Protein AF-A0A091BZ25-F1 (afdb_monomer_lite)

Structure (mmCIF, N/CA/C/O backbone):
data_AF-A0A091BZ25-F1
#
_entry.id   AF-A0A091BZ25-F1
#
loop_
_atom_site.group_PDB
_atom_site.id
_atom_site.type_symbol
_atom_site.label_atom_id
_atom_site.label_alt_id
_atom_site.label_comp_id
_atom_site.label_asym_id
_atom_site.label_entity_id
_atom_site.label_seq_id
_atom_site.pdbx_PDB_ins_code
_atom_site.Cartn_x
_atom_site.Cartn_y
_atom_site.Cartn_z
_atom_site.occupancy
_atom_site.B_iso_or_equiv
_atom_site.auth_seq_id
_atom_site.auth_comp_id
_atom_site.auth_asym_id
_atom_site.auth_atom_id
_atom_site.pdbx_PDB_model_num
ATOM 1 N N . MET A 1 1 ? 9.088 11.949 11.177 1.00 44.03 1 MET A N 1
ATOM 2 C CA . MET A 1 1 ? 9.137 11.345 9.825 1.00 44.03 1 MET A CA 1
ATOM 3 C C . MET A 1 1 ? 8.224 12.152 8.908 1.00 44.03 1 MET A C 1
ATOM 5 O O . MET A 1 1 ? 7.167 12.564 9.368 1.00 44.03 1 MET A O 1
ATOM 9 N N . ARG A 1 2 ? 8.632 12.471 7.672 1.00 46.59 2 ARG A N 1
ATOM 10 C CA . ARG A 1 2 ? 7.841 13.306 6.746 1.00 46.59 2 ARG A CA 1
ATOM 11 C C . ARG A 1 2 ? 7.291 12.409 5.635 1.00 46.59 2 ARG A C 1
ATOM 13 O O . ARG A 1 2 ? 8.036 12.043 4.733 1.00 46.59 2 ARG A O 1
ATOM 20 N N . HIS A 1 3 ? 6.020 12.027 5.727 1.00 51.25 3 HIS A N 1
ATOM 21 C CA . HIS A 1 3 ? 5.368 11.186 4.720 1.00 51.25 3 HIS A CA 1
ATOM 22 C C . HIS A 1 3 ? 5.153 11.975 3.414 1.00 51.25 3 HIS A C 1
ATOM 24 O O . HIS A 1 3 ? 4.978 13.197 3.422 1.00 51.25 3 HIS A O 1
ATOM 30 N N . GLY A 1 4 ? 5.257 11.293 2.272 1.00 52.56 4 GLY A N 1
ATOM 31 C CA . GLY A 1 4 ? 4.947 11.870 0.958 1.00 52.56 4 GLY A CA 1
ATOM 32 C C . GLY A 1 4 ? 3.439 11.993 0.741 1.00 52.56 4 GLY A C 1
ATOM 33 O O . GLY A 1 4 ? 2.688 11.397 1.505 1.00 52.56 4 GLY A O 1
ATOM 34 N N . PRO A 1 5 ? 2.985 12.742 -0.282 1.00 55.91 5 PRO A N 1
ATOM 35 C CA . PRO A 1 5 ? 1.569 12.753 -0.635 1.00 55.91 5 PRO A CA 1
ATOM 36 C C . PRO A 1 5 ? 1.104 11.315 -0.927 1.00 55.91 5 PRO A C 1
ATOM 38 O O . PRO A 1 5 ? 1.841 10.599 -1.620 1.00 55.91 5 PRO A O 1
ATOM 41 N N . PRO A 1 6 ? -0.055 10.886 -0.395 1.00 59.34 6 PRO A N 1
ATOM 42 C CA . PRO A 1 6 ? -0.607 9.578 -0.709 1.00 59.34 6 PRO A CA 1
ATOM 43 C C . PRO A 1 6 ? -0.942 9.530 -2.198 1.00 59.34 6 PRO A C 1
ATOM 45 O O . PRO A 1 6 ? -1.378 10.531 -2.774 1.00 59.34 6 PRO A O 1
ATOM 48 N N . SER A 1 7 ? -0.688 8.394 -2.836 1.00 70.44 7 SER A N 1
ATOM 49 C CA . SER A 1 7 ? -1.038 8.204 -4.247 1.00 70.44 7 SER A CA 1
ATOM 50 C C . SER A 1 7 ? -2.333 7.433 -4.445 1.00 70.44 7 SER A C 1
ATOM 52 O O . SER A 1 7 ? -3.080 7.779 -5.355 1.00 70.44 7 SER A O 1
ATOM 54 N N . GLY A 1 8 ? -2.598 6.456 -3.579 1.00 85.75 8 GLY A N 1
ATOM 55 C CA . GLY A 1 8 ? -3.799 5.632 -3.560 1.00 85.75 8 GLY A CA 1
ATOM 56 C C . GLY A 1 8 ? -4.086 5.164 -2.138 1.00 85.75 8 GLY A C 1
ATOM 57 O O . GLY A 1 8 ? -3.172 5.111 -1.306 1.00 85.75 8 GLY A O 1
ATOM 58 N N . ALA A 1 9 ? -5.357 4.906 -1.850 1.00 92.69 9 ALA A N 1
ATOM 59 C CA . ALA A 1 9 ? -5.797 4.368 -0.575 1.00 92.69 9 ALA A CA 1
ATOM 60 C C . ALA A 1 9 ? -7.048 3.510 -0.768 1.00 92.69 9 ALA A C 1
ATOM 62 O O . ALA A 1 9 ? -7.931 3.890 -1.538 1.00 92.69 9 ALA A O 1
ATOM 63 N N . THR A 1 10 ? -7.126 2.402 -0.040 1.00 95.00 10 THR A N 1
ATOM 64 C CA . THR A 1 10 ? -8.264 1.480 -0.055 1.00 95.00 10 THR A CA 1
ATOM 65 C C . THR A 1 10 ? -8.705 1.184 1.369 1.00 95.00 10 THR A C 1
ATOM 67 O O . THR A 1 10 ? -7.875 0.995 2.252 1.00 95.00 10 THR A O 1
ATOM 70 N N . TYR A 1 11 ? -10.017 1.179 1.588 1.00 95.12 11 TYR A N 1
ATOM 71 C CA . TYR A 1 11 ? -10.638 0.819 2.859 1.00 95.12 11 TYR A CA 1
ATOM 72 C C . TYR A 1 11 ? -11.165 -0.614 2.788 1.00 95.12 11 TYR A C 1
ATOM 74 O O . TYR A 1 11 ? -11.817 -0.965 1.803 1.00 95.12 11 TYR A O 1
ATOM 82 N N . HIS A 1 12 ? -10.901 -1.406 3.823 1.00 95.31 12 HIS A N 1
ATOM 83 C CA . HIS A 1 12 ? -11.396 -2.769 3.976 1.00 95.31 12 HIS A CA 1
ATOM 84 C C . HIS A 1 12 ? -11.367 -3.146 5.463 1.00 95.31 12 HIS A C 1
ATOM 86 O O . HIS A 1 12 ? -10.385 -2.842 6.130 1.00 95.31 12 HIS A O 1
ATOM 92 N N . ASP A 1 13 ? -12.452 -3.737 5.970 1.00 93.44 13 ASP A N 1
ATOM 93 C CA . ASP A 1 13 ? -12.585 -4.246 7.345 1.00 93.44 13 ASP A CA 1
ATOM 94 C C . ASP A 1 13 ? -12.028 -3.318 8.437 1.00 93.44 13 ASP A C 1
ATOM 96 O O . ASP A 1 13 ? -11.171 -3.688 9.225 1.00 93.44 13 ASP A O 1
ATOM 100 N N . GLU A 1 14 ? -12.509 -2.068 8.460 1.00 95.12 14 GLU A N 1
ATOM 101 C CA . GLU A 1 14 ? -12.110 -1.040 9.445 1.00 95.12 14 GLU A CA 1
ATOM 102 C C . GLU A 1 14 ? -10.641 -0.588 9.373 1.00 95.12 14 GLU A C 1
ATOM 104 O O . GLU A 1 14 ? -10.255 0.364 10.053 1.00 95.12 14 GLU A O 1
ATOM 109 N N . SER A 1 15 ? -9.877 -1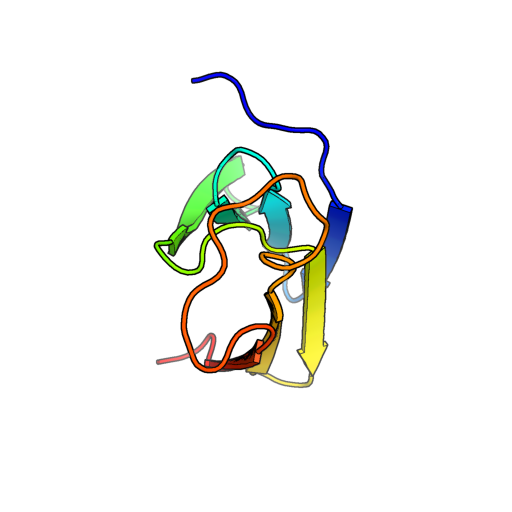.136 8.431 1.00 96.12 15 SER A N 1
ATOM 110 C CA . SER A 1 15 ? -8.537 -0.698 8.074 1.00 96.12 15 SER A CA 1
ATOM 111 C C . SER A 1 15 ? -8.539 0.192 6.828 1.00 96.12 15 SER A C 1
ATOM 113 O O . SER A 1 15 ? -9.251 -0.025 5.842 1.00 96.12 15 SER A O 1
ATOM 115 N N . LEU A 1 16 ? -7.697 1.225 6.845 1.00 96.12 16 LEU A N 1
ATOM 116 C CA . LEU A 1 16 ? -7.361 2.022 5.667 1.00 96.12 16 LEU A CA 1
ATOM 117 C C . LEU A 1 16 ? -5.913 1.741 5.254 1.00 96.12 16 LEU A C 1
ATOM 119 O O . LEU A 1 16 ? -4.971 2.097 5.958 1.00 96.12 16 LEU A O 1
ATOM 123 N N . TYR A 1 17 ? -5.736 1.170 4.067 1.00 95.31 17 TYR A N 1
ATOM 124 C CA . TYR A 1 17 ? -4.439 0.893 3.458 1.00 95.31 17 TYR A CA 1
ATOM 125 C C . TYR A 1 17 ? -4.035 2.059 2.563 1.00 95.31 17 TYR A C 1
ATOM 127 O O . TYR A 1 17 ? -4.776 2.429 1.656 1.00 95.31 17 TYR A O 1
ATOM 135 N N . VAL A 1 18 ? -2.871 2.661 2.802 1.00 94.44 18 VAL A N 1
ATOM 136 C CA . VAL A 1 18 ? -2.425 3.880 2.112 1.00 94.44 18 VAL A CA 1
ATOM 137 C C . VAL A 1 18 ? -1.049 3.684 1.488 1.00 94.44 18 VAL A C 1
ATOM 139 O O . VAL A 1 18 ? -0.064 3.414 2.178 1.00 94.44 18 VAL A O 1
ATOM 142 N N . ALA A 1 19 ? -0.952 3.922 0.179 1.00 92.62 19 ALA A N 1
ATOM 143 C CA . ALA A 1 19 ? 0.314 3.965 -0.543 1.00 92.62 19 ALA A CA 1
ATOM 144 C C . ALA A 1 19 ? 1.080 5.267 -0.241 1.00 92.62 19 ALA A C 1
ATOM 146 O O . ALA A 1 19 ? 0.706 6.362 -0.682 1.00 92.62 19 ALA A O 1
ATOM 147 N N . ALA A 1 20 ? 2.194 5.162 0.487 1.00 83.38 20 ALA A N 1
ATOM 148 C CA . ALA A 1 20 ? 3.036 6.298 0.844 1.00 83.38 20 ALA A CA 1
ATOM 149 C C . ALA A 1 20 ? 4.208 6.464 -0.143 1.00 83.38 20 ALA A C 1
ATOM 151 O O . ALA A 1 20 ? 5.293 5.916 0.054 1.00 83.38 20 ALA A O 1
ATOM 152 N N . LEU A 1 21 ? 4.049 7.314 -1.168 1.00 66.88 21 LEU A N 1
ATOM 153 C CA . LEU A 1 21 ? 5.039 7.492 -2.251 1.00 66.88 21 LEU A CA 1
ATOM 154 C C . LEU A 1 21 ? 6.476 7.803 -1.800 1.00 66.88 21 LEU A C 1
ATOM 156 O O . LEU A 1 21 ? 7.426 7.345 -2.427 1.00 66.88 21 LEU A O 1
ATOM 160 N N . ARG A 1 22 ? 6.653 8.657 -0.781 1.00 66.94 22 ARG A N 1
ATOM 161 C CA . ARG A 1 22 ? 7.993 8.958 -0.222 1.00 66.94 22 ARG A CA 1
ATOM 162 C C . ARG A 1 22 ? 8.368 8.054 0.948 1.00 66.94 22 ARG A C 1
ATOM 164 O O . ARG A 1 22 ? 9.540 8.017 1.298 1.00 66.94 22 ARG A O 1
ATOM 171 N N . GLY A 1 23 ? 7.383 7.406 1.570 1.00 64.69 23 GLY A N 1
ATOM 172 C CA . GLY A 1 23 ? 7.616 6.440 2.644 1.00 64.69 23 GLY A CA 1
ATOM 173 C C . GLY A 1 23 ? 8.092 5.092 2.110 1.00 64.69 23 GLY A C 1
ATOM 174 O O . GLY A 1 23 ? 8.660 4.318 2.865 1.00 64.69 23 GLY A O 1
ATOM 175 N N . SER A 1 24 ? 7.901 4.848 0.810 1.00 83.12 24 SER A N 1
ATOM 176 C CA . SER A 1 24 ? 8.190 3.580 0.146 1.00 83.12 24 SER A CA 1
ATOM 177 C C . SER A 1 24 ? 7.524 2.390 0.839 1.00 83.12 24 SER A C 1
ATOM 179 O O . SER A 1 24 ? 8.146 1.348 1.047 1.00 83.12 24 SER A O 1
ATOM 181 N N . ALA A 1 25 ? 6.275 2.601 1.258 1.00 91.69 25 ALA A N 1
ATOM 182 C CA . ALA A 1 25 ? 5.556 1.700 2.140 1.00 91.69 25 ALA A CA 1
ATOM 183 C C . ALA A 1 25 ? 4.050 1.716 1.866 1.00 91.69 25 ALA A C 1
ATOM 185 O O . ALA A 1 25 ? 3.507 2.725 1.396 1.00 91.69 25 ALA A O 1
ATOM 186 N N . VAL A 1 26 ? 3.395 0.606 2.207 1.00 94.31 26 VAL A N 1
ATOM 187 C CA . VAL A 1 26 ? 1.954 0.568 2.465 1.00 94.31 26 VAL A CA 1
ATOM 188 C C . VAL A 1 26 ? 1.767 0.722 3.967 1.00 94.31 26 VAL A C 1
ATOM 190 O O . VAL A 1 26 ? 2.320 -0.054 4.749 1.00 94.31 26 VAL A O 1
ATOM 193 N N . LEU A 1 27 ? 1.025 1.751 4.360 1.00 94.31 27 LEU A N 1
ATOM 194 C CA . LEU A 1 27 ? 0.620 1.961 5.744 1.00 94.31 27 LEU A CA 1
ATOM 195 C C . LEU A 1 27 ? -0.778 1.395 5.942 1.00 94.31 27 LEU A C 1
ATOM 197 O O . LEU A 1 27 ? -1.636 1.614 5.092 1.00 94.31 27 LEU A O 1
ATOM 201 N N . GLU A 1 28 ? -1.001 0.733 7.063 1.00 95.44 28 GLU A N 1
ATOM 202 C CA . GLU A 1 28 ? -2.327 0.360 7.535 1.00 95.44 28 GLU A CA 1
ATOM 203 C C . GLU A 1 28 ? -2.703 1.282 8.690 1.00 95.44 28 GLU A C 1
ATOM 205 O O . GLU A 1 28 ? -1.920 1.473 9.624 1.00 95.44 28 GLU A O 1
ATOM 210 N N . PHE A 1 29 ? -3.881 1.883 8.587 1.00 95.69 29 PHE A N 1
ATOM 211 C CA . PHE A 1 29 ? -4.506 2.645 9.653 1.00 95.69 29 PHE A CA 1
ATOM 212 C C . PHE A 1 29 ? -5.672 1.820 10.181 1.00 95.69 29 PHE A C 1
ATOM 214 O O . PHE A 1 29 ? -6.684 1.706 9.491 1.00 95.69 29 PHE A O 1
ATOM 221 N N . ASP A 1 30 ? -5.526 1.294 11.389 1.00 96.00 30 ASP A N 1
ATOM 222 C CA . ASP A 1 30 ? -6.628 0.702 12.136 1.00 96.00 30 ASP A CA 1
ATOM 223 C C . ASP A 1 30 ? -7.507 1.851 12.644 1.00 96.00 30 ASP A C 1
ATOM 225 O O . ASP A 1 30 ? -7.095 2.654 13.495 1.00 96.00 30 ASP A O 1
ATOM 229 N N . LEU A 1 31 ? -8.701 1.987 12.064 1.00 95.19 31 LEU A N 1
ATOM 230 C CA . LEU A 1 31 ? -9.611 3.082 12.393 1.00 95.19 31 LEU A CA 1
ATOM 231 C C . LEU A 1 31 ? -10.389 2.831 13.689 1.00 95.19 31 LEU A C 1
ATOM 233 O O . LEU A 1 31 ? -10.906 3.791 14.265 1.00 95.19 31 LEU A O 1
ATOM 237 N N . GLU A 1 32 ? -10.459 1.584 14.155 1.00 96.00 32 GLU A N 1
ATOM 238 C CA . GLU A 1 32 ? -11.094 1.229 15.422 1.00 96.00 32 GLU A CA 1
ATOM 239 C C . GLU A 1 32 ? -10.187 1.643 16.589 1.00 96.00 32 GLU A C 1
ATOM 241 O O . GLU A 1 32 ? -10.586 2.412 17.472 1.00 96.00 32 GLU A O 1
ATOM 246 N N . ASN A 1 33 ? -8.924 1.215 16.545 1.00 96.56 33 ASN A N 1
ATOM 247 C CA . ASN A 1 33 ? -7.949 1.437 17.611 1.00 96.56 33 ASN A CA 1
ATOM 248 C C . ASN A 1 33 ? -7.171 2.757 17.462 1.00 96.56 33 ASN A C 1
ATOM 250 O O . ASN A 1 33 ? -6.485 3.183 18.392 1.00 96.56 33 ASN A O 1
ATOM 254 N N . ASN A 1 34 ? -7.332 3.464 16.335 1.00 94.25 34 ASN A N 1
ATOM 255 C CA . ASN A 1 34 ? -6.554 4.654 15.965 1.00 94.25 34 ASN A CA 1
ATOM 256 C C . ASN A 1 34 ? -5.039 4.388 15.938 1.00 94.25 34 ASN A C 1
ATOM 258 O O . ASN A 1 34 ? -4.231 5.241 16.325 1.00 94.25 34 ASN A O 1
ATOM 262 N N . GLU A 1 35 ? -4.654 3.206 15.465 1.00 95.81 35 GLU A N 1
ATOM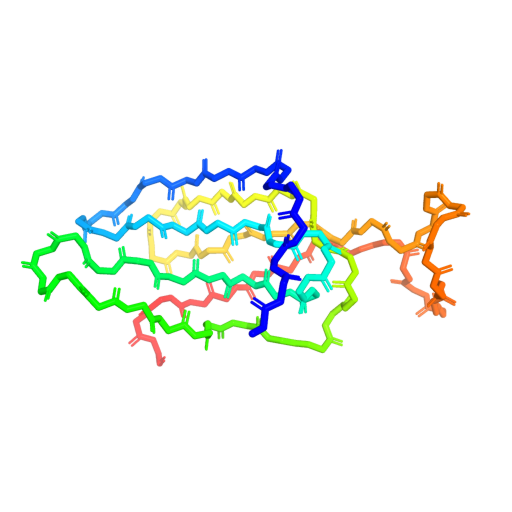 263 C CA . GLU A 1 35 ? -3.262 2.786 15.340 1.00 95.81 35 GLU A CA 1
ATOM 264 C C . GLU A 1 35 ? -2.792 2.852 13.887 1.00 95.81 35 GLU A C 1
ATOM 266 O O . GLU A 1 35 ? -3.576 2.790 12.941 1.00 95.81 35 GLU A O 1
ATOM 271 N N . VAL A 1 36 ? -1.484 3.033 13.700 1.00 94.81 36 VAL A N 1
ATOM 272 C CA . VAL A 1 36 ? -0.871 3.071 12.370 1.00 94.81 36 VAL A CA 1
ATOM 273 C C . VAL A 1 36 ? 0.348 2.178 12.361 1.00 94.81 36 VAL A C 1
ATOM 275 O O . VAL A 1 36 ? 1.272 2.382 13.154 1.00 94.81 36 VAL A O 1
ATOM 278 N N . GLN A 1 37 ? 0.390 1.253 11.410 1.00 93.75 37 GLN A N 1
ATOM 279 C CA . GLN A 1 37 ? 1.528 0.369 11.210 1.00 93.75 37 GLN A CA 1
ATOM 280 C C . GLN A 1 37 ? 2.022 0.368 9.764 1.00 93.75 37 GLN A C 1
ATOM 282 O O . GLN A 1 37 ? 1.327 0.752 8.824 1.00 93.75 37 GLN A O 1
ATOM 287 N N . THR A 1 38 ? 3.282 -0.026 9.588 1.00 93.75 38 THR A N 1
ATOM 288 C CA . THR A 1 38 ? 3.845 -0.294 8.262 1.00 93.75 38 THR A CA 1
ATOM 289 C C . THR A 1 38 ? 3.576 -1.749 7.926 1.00 93.75 38 THR A C 1
ATOM 291 O O . THR A 1 38 ? 4.197 -2.625 8.518 1.00 93.75 38 THR A O 1
ATOM 294 N N . LEU A 1 39 ? 2.666 -1.986 6.986 1.00 93.94 39 LEU A N 1
ATOM 295 C CA . LEU A 1 39 ? 2.299 -3.333 6.555 1.00 93.94 39 LEU A CA 1
ATOM 296 C C . LEU A 1 39 ? 3.328 -3.901 5.573 1.00 93.94 39 LEU A C 1
ATOM 298 O O . LEU A 1 39 ? 3.707 -5.064 5.641 1.00 93.94 39 LEU A O 1
ATOM 302 N N . VAL A 1 40 ? 3.815 -3.052 4.663 1.00 92.69 40 VAL A N 1
ATOM 303 C CA . VAL A 1 40 ? 4.813 -3.422 3.657 1.00 92.69 40 VAL A CA 1
ATOM 304 C C . VAL A 1 40 ? 5.839 -2.309 3.505 1.00 92.69 40 VAL A C 1
ATOM 306 O O . VAL A 1 40 ? 5.472 -1.138 3.407 1.00 92.69 40 VAL A O 1
ATOM 309 N N . SER A 1 41 ? 7.115 -2.676 3.401 1.00 91.44 41 SER A N 1
ATOM 310 C CA . SER A 1 41 ? 8.234 -1.783 3.079 1.00 91.44 41 SER A CA 1
ATOM 311 C C . SER A 1 41 ? 9.122 -2.367 1.974 1.00 91.44 41 SER A C 1
ATOM 313 O O . SER A 1 41 ? 8.917 -3.482 1.509 1.00 91.44 41 SER A O 1
ATOM 315 N N . ASP A 1 42 ? 10.120 -1.597 1.534 1.00 88.75 42 ASP A N 1
ATOM 316 C CA . ASP A 1 42 ? 11.231 -2.057 0.677 1.00 88.75 42 ASP A CA 1
ATOM 317 C C . ASP A 1 42 ? 10.908 -2.368 -0.798 1.00 88.75 42 ASP A C 1
ATOM 319 O O . ASP A 1 42 ? 11.788 -2.790 -1.556 1.00 88.75 42 ASP A O 1
ATOM 323 N N . PHE A 1 43 ? 9.701 -2.031 -1.259 1.00 90.19 43 PHE A N 1
ATOM 324 C CA . PHE A 1 43 ? 9.315 -2.069 -2.681 1.00 90.19 43 PHE A CA 1
ATOM 325 C C . PHE A 1 43 ? 9.597 -0.762 -3.443 1.00 90.19 43 PHE A C 1
ATOM 327 O O . PHE A 1 43 ? 9.360 -0.672 -4.648 1.00 90.19 43 PHE A O 1
ATOM 334 N N . GLY A 1 44 ? 10.123 0.259 -2.761 1.00 89.25 44 GLY A N 1
ATOM 335 C CA . GLY A 1 44 ? 10.304 1.590 -3.338 1.00 89.25 44 GLY A CA 1
ATOM 336 C C . GLY A 1 44 ? 8.975 2.337 -3.452 1.00 89.25 44 GLY A C 1
ATOM 337 O O . GLY A 1 44 ? 8.139 2.269 -2.560 1.00 89.25 44 GLY A O 1
ATOM 338 N N . ARG A 1 45 ? 8.780 3.094 -4.529 1.00 91.19 45 ARG A N 1
ATOM 339 C CA . ARG A 1 45 ? 7.602 3.942 -4.747 1.00 91.19 45 ARG A CA 1
ATOM 340 C C . ARG A 1 45 ? 6.380 3.055 -4.979 1.00 91.19 45 ARG A C 1
ATOM 342 O O . ARG A 1 45 ? 6.344 2.327 -5.961 1.00 91.19 45 ARG A O 1
ATOM 349 N N . ILE A 1 46 ? 5.373 3.158 -4.117 1.00 91.00 46 ILE A N 1
ATOM 350 C CA . ILE A 1 46 ? 4.088 2.459 -4.267 1.00 91.00 46 ILE A CA 1
ATOM 351 C C . ILE A 1 46 ? 3.043 3.467 -4.722 1.00 91.00 46 ILE A C 1
ATOM 353 O O . ILE A 1 46 ? 2.982 4.566 -4.170 1.00 91.00 46 ILE A O 1
ATOM 357 N N . ARG A 1 47 ? 2.265 3.119 -5.752 1.00 90.56 47 ARG A N 1
ATOM 358 C CA . ARG A 1 47 ? 1.345 4.047 -6.419 1.00 90.56 47 ARG A CA 1
ATOM 359 C C . ARG A 1 47 ? -0.112 3.832 -6.051 1.00 90.56 47 ARG A C 1
ATOM 361 O O . ARG A 1 47 ? -0.814 4.822 -5.885 1.00 90.56 47 ARG A O 1
ATOM 368 N N . ASP A 1 48 ? -0.566 2.602 -5.933 1.00 92.06 48 ASP A N 1
ATOM 369 C CA . ASP A 1 48 ? -1.969 2.335 -5.641 1.00 92.06 48 ASP A CA 1
ATOM 370 C C . ASP A 1 48 ? -2.113 1.028 -4.874 1.00 92.06 48 ASP A C 1
ATOM 372 O O . ASP A 1 48 ? -1.203 0.194 -4.912 1.00 92.06 48 ASP A O 1
ATOM 376 N N . THR A 1 49 ? -3.238 0.886 -4.185 1.00 95.12 49 THR A N 1
ATOM 377 C CA . THR A 1 49 ? -3.597 -0.269 -3.355 1.00 95.12 49 THR A CA 1
ATOM 378 C C . THR A 1 49 ? -5.027 -0.682 -3.660 1.00 95.12 49 THR A C 1
ATOM 380 O O . THR A 1 49 ? -5.892 0.181 -3.783 1.00 95.12 49 THR A O 1
ATOM 383 N N . TYR A 1 50 ? -5.308 -1.975 -3.707 1.00 96.06 50 TYR A N 1
ATOM 384 C CA . TYR A 1 50 ? -6.640 -2.531 -3.928 1.00 96.06 50 TYR A CA 1
ATOM 385 C C . TYR A 1 50 ? -6.804 -3.792 -3.086 1.00 96.06 50 TYR A C 1
ATOM 387 O O . TYR A 1 50 ? -5.845 -4.541 -2.953 1.00 96.06 50 TYR A O 1
ATOM 395 N N . VAL A 1 51 ? -7.987 -4.021 -2.525 1.00 96.44 51 VAL A N 1
ATOM 396 C CA . VAL A 1 51 ? -8.280 -5.222 -1.734 1.00 96.44 51 VAL A CA 1
ATOM 397 C C . VAL A 1 51 ? -9.411 -5.986 -2.411 1.00 96.44 51 VAL A C 1
ATOM 399 O O . VAL A 1 51 ? -10.413 -5.384 -2.805 1.00 96.44 51 VAL A O 1
ATOM 402 N N . GLU A 1 52 ? -9.229 -7.295 -2.549 1.00 95.31 52 GLU A N 1
ATOM 403 C CA . GLU A 1 52 ? -10.245 -8.251 -2.989 1.00 95.31 52 GLU A CA 1
ATOM 404 C C . GLU A 1 52 ? -10.179 -9.462 -2.059 1.00 95.31 52 GLU A C 1
ATOM 406 O O . GLU A 1 52 ? -9.109 -10.046 -1.891 1.00 95.31 52 GLU A O 1
ATOM 411 N N . ASP A 1 53 ? -11.308 -9.797 -1.430 1.00 93.62 53 ASP A N 1
ATOM 412 C CA . ASP A 1 53 ? -11.363 -10.735 -0.304 1.00 93.62 53 ASP A CA 1
ATOM 413 C C . ASP A 1 53 ? -10.291 -10.385 0.753 1.00 93.62 53 ASP A C 1
ATOM 415 O O . ASP A 1 53 ? -10.201 -9.229 1.158 1.00 93.62 53 ASP A O 1
ATOM 419 N N . ASP A 1 54 ? -9.458 -11.347 1.151 1.00 94.44 54 ASP A N 1
ATOM 420 C CA . ASP A 1 54 ? -8.368 -11.171 2.120 1.00 94.44 54 ASP A CA 1
ATOM 421 C C . ASP A 1 54 ? -7.024 -10.815 1.456 1.00 94.44 54 ASP A C 1
ATOM 423 O O . ASP A 1 54 ? -5.961 -10.953 2.064 1.00 94.44 54 ASP A O 1
ATOM 427 N N . ASP A 1 55 ? -7.018 -10.420 0.181 1.00 96.62 55 ASP A N 1
ATOM 428 C CA . ASP A 1 55 ? -5.796 -10.131 -0.561 1.00 96.62 55 ASP A CA 1
ATOM 429 C C . ASP A 1 55 ? -5.631 -8.633 -0.824 1.00 96.62 55 ASP A C 1
ATOM 431 O O . ASP A 1 55 ? -6.408 -8.002 -1.545 1.00 96.62 55 ASP A O 1
ATOM 435 N N . LEU A 1 56 ? -4.539 -8.069 -0.307 1.00 96.56 56 LEU A N 1
ATOM 436 C CA . LEU A 1 56 ? -4.098 -6.727 -0.653 1.00 96.56 56 LEU A CA 1
ATOM 437 C C . LEU A 1 56 ? -3.168 -6.777 -1.864 1.00 96.56 56 LEU A C 1
ATOM 439 O O . LEU A 1 56 ? -2.076 -7.351 -1.847 1.00 96.56 56 LEU A O 1
ATOM 443 N N . TYR A 1 57 ? -3.578 -6.071 -2.903 1.00 96.88 57 TYR A N 1
ATOM 444 C CA . TYR A 1 57 ? -2.808 -5.795 -4.098 1.00 96.88 57 TYR A CA 1
ATOM 445 C C . TYR A 1 57 ? -2.220 -4.392 -4.036 1.00 96.88 57 TYR A C 1
ATOM 447 O O . TYR A 1 57 ? -2.890 -3.436 -3.647 1.00 96.88 57 TYR A O 1
ATOM 455 N N . PHE A 1 58 ? -0.984 -4.231 -4.495 1.00 95.19 58 PHE A N 1
ATOM 456 C CA . PHE A 1 58 ? -0.413 -2.910 -4.732 1.00 95.19 58 PHE A CA 1
ATOM 457 C C . PHE A 1 58 ? 0.524 -2.901 -5.934 1.00 95.19 58 PHE A C 1
ATOM 459 O O . PHE A 1 58 ? 1.105 -3.921 -6.309 1.00 95.19 58 PHE A O 1
ATOM 466 N N . ILE A 1 59 ? 0.681 -1.723 -6.537 1.00 94.00 59 ILE A N 1
ATOM 467 C CA . ILE A 1 59 ? 1.577 -1.517 -7.679 1.00 94.00 59 ILE A CA 1
ATOM 468 C C . ILE A 1 59 ? 2.772 -0.636 -7.313 1.00 94.00 59 ILE A C 1
ATOM 470 O O . ILE A 1 59 ? 2.620 0.402 -6.657 1.00 94.00 59 ILE A O 1
ATOM 474 N N . THR A 1 60 ? 3.965 -1.024 -7.764 1.00 93.00 60 THR A N 1
ATOM 475 C CA . THR A 1 60 ? 5.157 -0.169 -7.685 1.00 93.00 60 THR A CA 1
ATOM 476 C C . THR A 1 60 ? 5.185 0.849 -8.831 1.00 93.00 60 THR A C 1
ATOM 478 O O . THR A 1 60 ? 4.454 0.739 -9.815 1.00 93.00 60 THR A O 1
ATOM 481 N N . ASN A 1 61 ? 5.963 1.917 -8.665 1.00 91.00 61 ASN A N 1
ATOM 482 C CA . ASN A 1 61 ? 6.093 3.019 -9.620 1.00 91.00 61 ASN A CA 1
ATOM 483 C C . ASN A 1 61 ? 7.503 3.624 -9.555 1.00 91.00 61 ASN A C 1
ATOM 485 O O . AS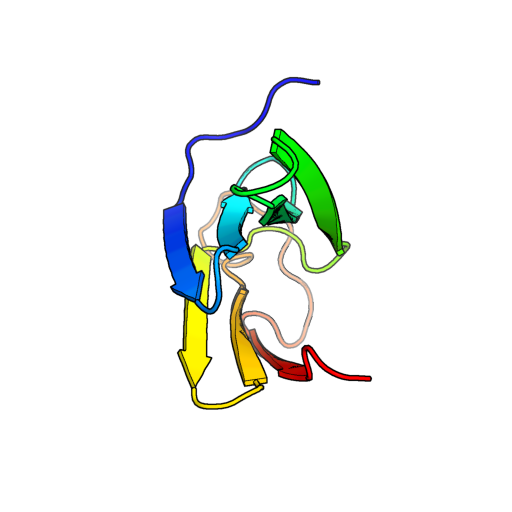N A 1 61 ? 7.698 4.832 -9.408 1.00 91.00 61 ASN A O 1
ATOM 489 N N . ASN A 1 62 ? 8.499 2.744 -9.577 1.00 91.44 62 ASN A N 1
ATOM 490 C CA . ASN A 1 62 ? 9.918 3.052 -9.480 1.00 91.44 62 ASN A CA 1
ATOM 491 C C . ASN A 1 62 ? 10.488 3.604 -10.796 1.00 91.44 62 ASN A C 1
ATOM 493 O O . ASN A 1 62 ? 11.481 4.336 -10.760 1.00 91.44 62 ASN A O 1
ATOM 497 N N . LEU A 1 63 ? 9.853 3.304 -11.936 1.00 90.75 63 LEU A N 1
ATOM 498 C CA . LEU A 1 63 ? 10.276 3.746 -13.273 1.00 90.75 63 LEU A CA 1
ATOM 499 C C . LEU A 1 63 ? 9.684 5.099 -13.716 1.00 90.75 63 LEU A C 1
ATOM 501 O O . LEU A 1 63 ? 9.856 5.509 -14.862 1.00 90.75 63 LEU A O 1
ATOM 505 N N . ASP A 1 64 ? 9.046 5.848 -12.812 1.00 86.81 64 ASP A N 1
ATOM 506 C CA . ASP A 1 64 ? 8.397 7.139 -13.106 1.00 86.81 64 ASP A CA 1
ATOM 507 C C . ASP A 1 64 ? 9.357 8.341 -13.234 1.00 86.81 64 ASP A C 1
ATOM 509 O O . ASP A 1 64 ? 8.932 9.500 -13.270 1.00 86.81 64 ASP A O 1
ATOM 513 N N . GLY A 1 65 ? 10.666 8.078 -13.266 1.00 85.12 65 GLY A N 1
ATOM 514 C CA . GLY A 1 65 ? 11.719 9.093 -13.335 1.00 85.12 65 GLY A CA 1
ATOM 515 C C . GLY A 1 65 ? 12.004 9.807 -12.009 1.00 85.12 65 GLY A C 1
ATOM 516 O O . GLY A 1 65 ? 12.796 10.750 -11.988 1.00 85.12 65 GLY A O 1
ATOM 517 N N . ARG A 1 66 ? 11.376 9.392 -10.899 1.00 82.81 66 ARG A N 1
ATOM 518 C CA . ARG A 1 66 ? 11.604 9.948 -9.551 1.00 82.81 66 ARG A CA 1
ATOM 519 C C . ARG A 1 66 ? 12.114 8.910 -8.549 1.00 82.81 66 ARG A C 1
ATOM 521 O O . ARG A 1 66 ? 12.319 9.254 -7.384 1.00 82.81 66 ARG A O 1
ATOM 528 N N . GLY A 1 67 ? 12.275 7.659 -8.976 1.00 76.44 67 GLY A N 1
ATOM 529 C CA . GLY A 1 67 ? 12.782 6.546 -8.177 1.00 76.44 67 GLY A CA 1
ATOM 530 C C . GLY A 1 67 ? 14.108 5.984 -8.685 1.00 76.44 67 GLY A C 1
ATOM 531 O O . GLY A 1 67 ? 14.658 6.436 -9.687 1.00 76.44 67 GLY A O 1
ATOM 532 N N . ASN A 1 68 ? 14.594 4.965 -7.976 1.00 82.12 68 ASN A N 1
ATOM 533 C CA . ASN A 1 68 ? 15.724 4.136 -8.388 1.00 82.12 68 ASN A CA 1
ATOM 534 C C . ASN A 1 68 ? 15.176 2.781 -8.846 1.00 82.12 68 ASN A C 1
ATOM 536 O O . ASN A 1 68 ? 15.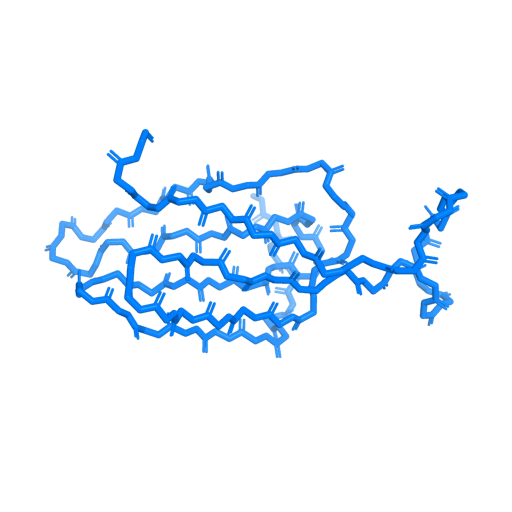136 1.837 -8.056 1.00 82.12 68 ASN A O 1
ATOM 540 N N . GLY A 1 69 ? 14.700 2.723 -10.091 1.00 84.94 69 GLY A N 1
ATOM 541 C CA . GLY A 1 69 ? 14.197 1.492 -10.701 1.00 84.94 69 GLY A CA 1
ATOM 542 C C . GLY A 1 69 ? 15.223 0.366 -10.675 1.00 84.94 69 GLY A C 1
ATOM 543 O O . GLY A 1 69 ? 16.412 0.595 -10.908 1.00 84.94 69 GLY A O 1
ATOM 544 N N . ARG A 1 70 ? 14.758 -0.846 -10.378 1.00 87.19 70 ARG A N 1
ATOM 545 C CA . ARG A 1 70 ? 15.549 -2.077 -10.437 1.00 87.19 70 ARG A CA 1
ATOM 546 C C . ARG A 1 70 ? 15.083 -2.939 -11.604 1.00 87.19 70 ARG A C 1
ATOM 548 O O . ARG A 1 70 ? 13.998 -2.744 -12.149 1.00 87.19 70 ARG A O 1
ATOM 555 N N . ASP A 1 71 ? 15.882 -3.945 -11.943 1.00 87.00 71 ASP A N 1
ATOM 556 C CA . ASP A 1 71 ? 15.450 -4.970 -12.888 1.00 87.00 71 ASP A CA 1
ATOM 557 C C . ASP A 1 71 ? 14.148 -5.628 -12.387 1.00 87.00 71 ASP A C 1
ATOM 559 O O . ASP A 1 71 ? 14.001 -5.981 -11.207 1.00 87.00 71 ASP A O 1
ATOM 563 N N . ASN A 1 72 ? 13.193 -5.790 -13.306 1.00 88.00 72 ASN A N 1
ATOM 564 C CA . ASN A 1 72 ? 11.828 -6.271 -13.064 1.00 88.00 72 ASN A CA 1
ATOM 565 C C . ASN A 1 72 ? 10.892 -5.301 -12.314 1.00 88.00 72 ASN A C 1
ATOM 567 O O . ASN A 1 72 ? 9.895 -5.759 -11.764 1.00 88.00 72 ASN A O 1
ATOM 571 N N . ASP A 1 73 ? 11.195 -4.002 -12.235 1.00 92.62 73 ASP A N 1
ATOM 572 C CA . ASP A 1 73 ? 10.173 -2.975 -11.969 1.00 92.62 73 ASP A CA 1
ATOM 573 C C . ASP A 1 73 ? 9.414 -2.608 -13.263 1.00 92.62 73 ASP A C 1
ATOM 575 O O . ASP A 1 73 ? 9.936 -2.775 -14.363 1.00 92.62 73 ASP A O 1
ATOM 579 N N . ASP A 1 74 ? 8.188 -2.089 -13.208 1.00 94.00 74 ASP A N 1
ATOM 580 C CA . ASP A 1 74 ? 7.300 -2.010 -12.039 1.00 94.00 74 ASP A CA 1
ATOM 581 C C . ASP A 1 74 ? 6.541 -3.33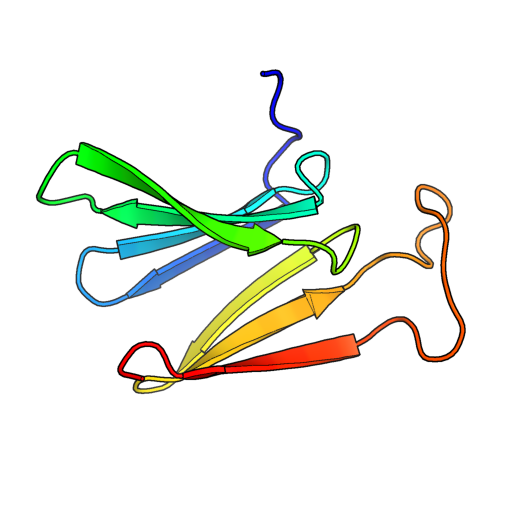6 -11.824 1.00 94.00 74 ASP A C 1
ATOM 583 O O . ASP A 1 74 ? 6.444 -4.171 -12.725 1.00 94.00 74 ASP A O 1
ATOM 587 N N . ARG A 1 75 ? 6.007 -3.554 -10.619 1.00 93.94 75 ARG A N 1
ATOM 588 C CA . ARG A 1 75 ? 5.414 -4.832 -10.194 1.00 93.94 75 ARG A CA 1
ATOM 589 C C . ARG A 1 75 ? 4.002 -4.638 -9.667 1.00 93.94 75 ARG A C 1
ATOM 591 O O . ARG A 1 75 ? 3.747 -3.677 -8.948 1.00 93.94 75 ARG A O 1
ATOM 598 N N . LEU A 1 76 ? 3.131 -5.603 -9.961 1.00 95.44 76 LEU A N 1
ATOM 599 C CA . LEU A 1 76 ? 1.925 -5.874 -9.182 1.00 95.44 76 LEU A CA 1
ATOM 600 C C . LEU A 1 76 ? 2.288 -6.906 -8.114 1.00 95.44 76 LEU A C 1
ATOM 602 O O . LEU A 1 76 ? 2.798 -7.980 -8.438 1.00 95.44 76 LEU A O 1
ATOM 606 N N . VAL A 1 77 ? 2.045 -6.57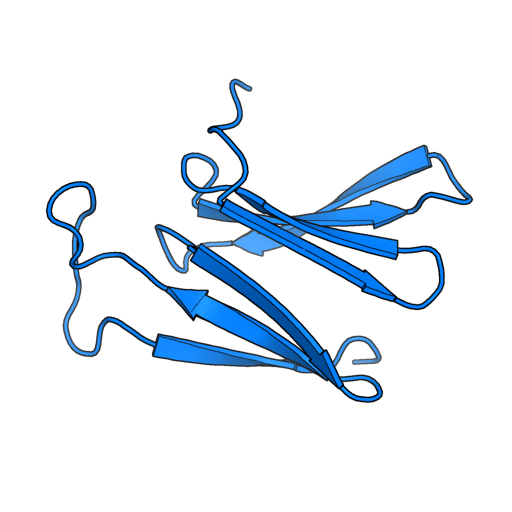0 -6.856 1.00 95.88 77 VAL A N 1
ATOM 607 C CA . VAL A 1 77 ? 2.331 -7.423 -5.704 1.00 95.88 77 VAL A CA 1
ATOM 608 C C . VAL A 1 77 ? 1.018 -7.746 -5.014 1.00 95.88 77 VAL A C 1
ATOM 610 O O . VAL A 1 77 ? 0.147 -6.887 -4.924 1.00 95.88 77 VAL A O 1
ATOM 613 N N . ARG A 1 78 ? 0.897 -8.984 -4.541 1.00 96.12 78 ARG A N 1
ATOM 614 C CA . ARG A 1 78 ? -0.212 -9.478 -3.730 1.00 96.12 78 ARG A CA 1
ATOM 615 C C . ARG A 1 78 ? 0.346 -9.933 -2.387 1.00 96.12 78 ARG A C 1
ATOM 617 O O . ARG A 1 78 ? 1.354 -10.641 -2.371 1.00 96.12 78 ARG A O 1
ATOM 624 N N . ILE A 1 79 ? -0.321 -9.561 -1.305 1.00 95.25 79 ILE A N 1
ATOM 625 C CA . ILE A 1 79 ? -0.115 -10.119 0.032 1.00 95.25 79 ILE A CA 1
ATOM 626 C C . ILE A 1 79 ? -1.467 -10.563 0.581 1.00 95.25 79 ILE A C 1
ATOM 628 O O . ILE A 1 79 ? -2.485 -9.959 0.248 1.00 95.25 79 ILE A O 1
ATOM 632 N N . ASN A 1 80 ? -1.470 -11.598 1.411 1.00 94.88 80 ASN A N 1
ATOM 633 C CA . ASN A 1 80 ? -2.662 -11.993 2.140 1.00 94.88 80 ASN A CA 1
ATOM 634 C C . ASN A 1 80 ? -2.708 -11.246 3.486 1.00 94.88 80 ASN A C 1
ATOM 636 O O . ASN A 1 80 ? -1.673 -11.107 4.133 1.00 94.88 80 ASN A O 1
ATOM 640 N N . LEU A 1 81 ? -3.875 -10.735 3.875 1.00 92.44 81 LEU A N 1
ATOM 641 C CA . LEU A 1 81 ? -4.093 -9.960 5.103 1.00 92.44 81 LEU A CA 1
ATOM 642 C C . LEU A 1 81 ? -4.330 -10.841 6.340 1.00 92.44 81 LEU A C 1
ATOM 644 O O . LEU A 1 81 ? -4.348 -10.328 7.455 1.00 92.44 81 LEU A O 1
ATOM 648 N N . THR A 1 82 ? -4.501 -12.154 6.158 1.00 86.94 82 THR A N 1
ATOM 649 C CA . THR A 1 82 ? -4.817 -13.104 7.241 1.00 86.94 82 THR A CA 1
ATOM 650 C C . THR A 1 82 ? -3.660 -14.029 7.634 1.00 86.94 82 THR A C 1
ATOM 652 O O . THR A 1 82 ? -3.799 -14.785 8.598 1.00 86.94 82 THR A O 1
ATOM 655 N N . GLU A 1 83 ? -2.533 -13.983 6.914 1.00 58.50 83 GLU A N 1
ATOM 656 C CA . GLU A 1 83 ? -1.322 -14.787 7.181 1.00 58.50 83 GLU A CA 1
ATOM 657 C C . GLU A 1 83 ? -0.294 -14.097 8.089 1.00 58.50 83 GLU A C 1
ATOM 659 O O . GLU A 1 83 ? -0.051 -12.879 7.932 1.00 58.50 83 GLU A O 1
#

Secondary structure (DSSP, 8-state):
--PPPEEEEEEETTEEEEEETTTTEEEEEETTTTEEEEEEESS--EEEEEEETTEEEEEE-TTTTTS---TT-S-EEEEES--

Foldseek 3Di:
DDFAPWQEWDDDDQWIWTFGQQQQFTWIQNNVVRDIDTPDHDLHGWHYWDDDDQKIWTWHDQVVVPHDDDPPPTDIDIDGNPD

Sequence (83 aa):
MRHGPPSGATYHDESLYVAALRGSAVLEFDLENNEVQTLVSDFGRIRDTYVEDDDLYFITNNLDGRGNGRDNDDRLVRINLTE

Organism: NCBI:txid1302648

Radius of gyration: 12.44 Å; chains: 1; bounding box: 28×28×31 Å

pLDDT: mean 87.76, std 12.68, range [44.03, 96.88]

InterPro domains:
  IPR011042 Six-bladed beta-propeller, TolB-like [G3DSA:2.120.10.30] (1-82)